Protein AF-A0A9D5X064-F1 (afdb_monomer)

Solvent-accessible surface area (backbone atoms only — not comparable to full-atom values): 4856 Å² total; per-residue (Å²): 110,70,68,61,55,52,28,52,52,44,31,53,53,52,50,52,51,46,57,51,48,37,71,78,38,74,87,59,86,71,92,70,57,73,65,53,42,49,50,55,28,46,52,51,52,50,53,52,49,56,62,72,67,44,90,79,68,49,74,66,55,54,53,47,54,54,50,51,51,56,44,33,76,72,58,35,67,58,57,73,77,62,117

Organism: NCBI:txid28133

Secondary structure (DSSP, 8-state):
-HHHHHHHHHHHHHHHHHHHHHHH-TTS-----HHHHHHHHHHHHHHHHHHHH-SS--HHHHHHHHHHHHHHHHHTHHHHH--

Mean predicted aligned error: 4.61 Å

Foldseek 3Di:
DVLVVQLVVQLVVVLVVLVVVCVVPVPDDSPDDSVVSSVVSNVVSVLVVVVVPDPPDDPVNVVVVVVCVV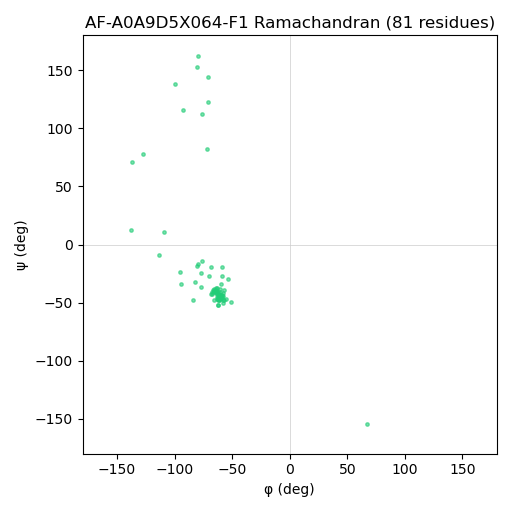QCVVPHCCSVPPD

pLDDT: mean 90.99, std 6.36, range [58.19, 97.81]

Sequence (83 aa):
FFRENFIEEQVAISKEYIDQMQKVYPQIQTKVSSLFFRISSSTWVTIIGEIVSSTEICKEEVKQVLSEYIRYNTAGWRELINP

Radius of gyration: 15.55 Å; Cα contacts (8 Å, |Δi|>4): 33; chains: 1; bounding box: 38×22×38 Å

Structure (mmCIF, N/CA/C/O backbone):
data_AF-A0A9D5X064-F1
#
_entry.id   AF-A0A9D5X064-F1
#
loop_
_atom_site.group_PDB
_atom_site.id
_atom_site.type_symbol
_atom_site.label_atom_id
_atom_site.label_alt_id
_atom_site.label_comp_id
_atom_site.label_asym_id
_atom_site.label_entity_id
_atom_site.label_seq_id
_atom_site.pdbx_PDB_ins_code
_atom_site.Cartn_x
_atom_site.Cartn_y
_atom_site.Cartn_z
_atom_site.occupancy
_atom_site.B_iso_or_equiv
_atom_site.auth_seq_id
_atom_site.auth_comp_id
_atom_site.auth_asym_id
_atom_site.auth_atom_id
_atom_site.pdbx_PDB_model_num
ATOM 1 N N . PHE A 1 1 ? -6.985 10.322 -14.265 1.00 73.88 1 PHE A N 1
ATOM 2 C CA . PHE A 1 1 ? -8.114 9.383 -14.126 1.00 73.88 1 PHE A CA 1
ATOM 3 C C . PHE A 1 1 ? -7.677 8.102 -13.421 1.00 73.88 1 PHE A C 1
ATOM 5 O O . PHE A 1 1 ? -8.103 7.904 -12.299 1.00 73.88 1 PHE A O 1
ATOM 12 N N . PHE A 1 2 ? -6.739 7.319 -13.977 1.00 86.25 2 PHE A N 1
ATOM 13 C CA . PHE A 1 2 ? -6.254 6.069 -13.356 1.00 86.25 2 PHE A CA 1
ATOM 14 C C . PHE A 1 2 ? -5.807 6.209 -11.888 1.00 86.25 2 PHE A C 1
ATOM 16 O O . PHE A 1 2 ? -6.269 5.461 -11.037 1.00 86.25 2 PHE A O 1
ATOM 23 N N . ARG A 1 3 ? -4.957 7.202 -11.584 1.00 92.00 3 ARG A N 1
ATOM 24 C CA . ARG A 1 3 ? -4.420 7.415 -10.230 1.00 92.00 3 ARG A CA 1
ATOM 25 C C . ARG A 1 3 ? -5.512 7.619 -9.175 1.00 92.00 3 ARG A C 1
ATOM 27 O O . ARG A 1 3 ? -5.479 6.958 -8.148 1.00 92.00 3 ARG A O 1
ATOM 34 N N . GLU A 1 4 ? -6.456 8.527 -9.424 1.00 94.62 4 GLU A N 1
ATOM 35 C CA . GLU A 1 4 ? -7.526 8.816 -8.458 1.00 94.62 4 GLU A CA 1
ATOM 36 C C . GLU A 1 4 ? -8.467 7.620 -8.296 1.00 94.62 4 GLU A C 1
ATOM 38 O O . GLU A 1 4 ? -8.750 7.252 -7.163 1.00 94.62 4 GLU A O 1
ATOM 43 N N . ASN A 1 5 ? -8.850 6.942 -9.385 1.00 95.00 5 ASN A N 1
ATOM 44 C CA . ASN A 1 5 ? -9.696 5.746 -9.293 1.00 95.00 5 ASN A CA 1
ATOM 45 C C . ASN A 1 5 ? -9.025 4.644 -8.466 1.00 95.00 5 ASN A C 1
ATOM 47 O O . ASN A 1 5 ? -9.652 4.051 -7.596 1.00 95.00 5 ASN A O 1
ATOM 51 N N . PHE A 1 6 ? -7.730 4.405 -8.691 1.00 93.50 6 PHE A N 1
ATOM 52 C CA . PHE A 1 6 ? -6.991 3.412 -7.919 1.00 93.50 6 PHE A CA 1
ATOM 53 C C . PHE A 1 6 ? -6.914 3.801 -6.436 1.00 93.50 6 PHE A C 1
ATOM 55 O O . PHE A 1 6 ? -7.065 2.950 -5.566 1.00 93.50 6 PHE A O 1
ATOM 62 N N . ILE A 1 7 ? -6.714 5.086 -6.120 1.00 96.62 7 ILE A N 1
ATOM 63 C CA . ILE A 1 7 ? -6.738 5.567 -4.730 1.00 96.62 7 ILE A CA 1
ATOM 64 C C . ILE A 1 7 ? -8.110 5.321 -4.099 1.00 96.62 7 ILE A C 1
ATOM 66 O O . ILE A 1 7 ? -8.175 4.849 -2.968 1.00 96.62 7 ILE A O 1
ATOM 70 N N . GLU A 1 8 ? -9.196 5.628 -4.803 1.00 97.00 8 GLU A N 1
ATOM 71 C CA . GLU A 1 8 ? -10.557 5.415 -4.308 1.00 97.00 8 GLU A CA 1
ATOM 72 C C . GLU A 1 8 ? -10.854 3.931 -4.059 1.00 97.00 8 GLU A C 1
ATOM 74 O O . GLU A 1 8 ? -11.380 3.584 -2.999 1.00 97.00 8 GLU A O 1
ATOM 79 N N . GLU A 1 9 ? -10.441 3.048 -4.971 1.00 96.31 9 GLU A N 1
ATOM 80 C CA . GLU A 1 9 ? -10.543 1.596 -4.799 1.00 96.31 9 GLU A CA 1
ATOM 81 C C . GLU A 1 9 ? -9.749 1.111 -3.578 1.00 96.31 9 GLU A C 1
ATOM 83 O O . GLU A 1 9 ? -10.281 0.379 -2.742 1.00 96.31 9 GLU A O 1
ATOM 88 N N . GLN A 1 10 ? -8.501 1.563 -3.411 1.00 96.62 10 GLN A N 1
ATOM 89 C CA . GLN A 1 10 ? -7.675 1.202 -2.252 1.00 96.62 10 GLN A CA 1
ATOM 90 C C . GLN A 1 10 ? -8.270 1.708 -0.933 1.00 96.62 10 GLN A C 1
ATOM 92 O O . GLN A 1 10 ? -8.237 0.995 0.074 1.00 96.62 10 GLN A O 1
ATOM 97 N N . VAL A 1 11 ? -8.875 2.900 -0.929 1.00 97.81 11 VAL A N 1
ATOM 98 C CA . VAL A 1 11 ? -9.595 3.428 0.237 1.00 97.81 11 VAL A CA 1
ATOM 99 C C . VAL A 1 11 ? -10.793 2.546 0.576 1.00 97.81 11 VAL A C 1
ATOM 101 O O . VAL A 1 11 ? -10.992 2.235 1.752 1.00 97.81 11 VAL A O 1
ATOM 104 N N . ALA A 1 12 ? -11.582 2.140 -0.421 1.00 97.56 12 ALA A N 1
ATOM 105 C CA . ALA A 1 12 ? -12.744 1.281 -0.212 1.00 97.56 12 ALA A CA 1
ATOM 106 C C . ALA A 1 12 ? -12.337 -0.087 0.361 1.00 97.56 12 ALA A C 1
ATOM 108 O O . ALA A 1 12 ? -12.882 -0.507 1.381 1.00 97.56 12 ALA A O 1
ATOM 109 N N . ILE A 1 13 ? -11.320 -0.725 -0.229 1.00 97.19 13 ILE A N 1
ATOM 110 C CA . ILE A 1 13 ? -10.777 -2.012 0.233 1.00 97.19 13 ILE A CA 1
ATOM 111 C C . ILE A 1 13 ? -10.256 -1.901 1.670 1.00 97.19 13 ILE A C 1
ATOM 113 O O . ILE A 1 13 ? -10.568 -2.741 2.514 1.00 97.19 13 ILE A O 1
ATOM 117 N N . SER A 1 14 ? -9.492 -0.849 1.971 1.00 96.06 14 SER A N 1
ATOM 118 C CA . SER A 1 14 ? -8.899 -0.655 3.298 1.00 96.06 14 SER A CA 1
ATOM 119 C C . SER A 1 14 ? -9.955 -0.428 4.379 1.00 96.06 14 SER A C 1
ATOM 121 O O . SER A 1 14 ? -9.815 -0.937 5.489 1.00 96.06 14 SER A O 1
ATOM 123 N N . LYS A 1 15 ? -11.023 0.318 4.069 1.00 96.06 15 LYS A N 1
ATOM 124 C CA . LYS 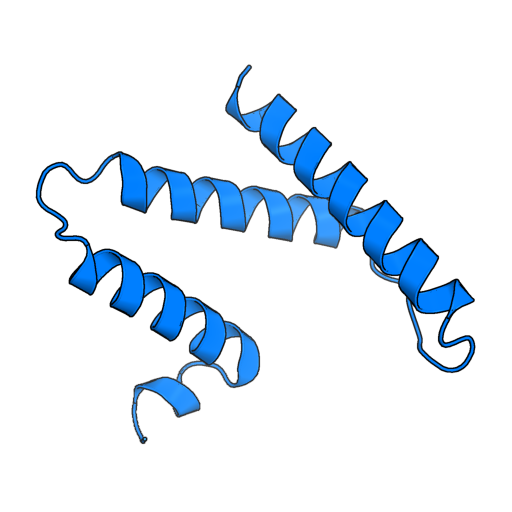A 1 15 ? -12.142 0.532 4.996 1.00 96.06 15 LYS A CA 1
ATOM 125 C C . LYS A 1 15 ? -12.895 -0.764 5.274 1.00 96.06 15 LYS A C 1
ATOM 127 O O . LYS A 1 15 ? -13.081 -1.099 6.438 1.00 96.06 15 LYS A O 1
ATOM 132 N N . GLU A 1 16 ? -13.235 -1.513 4.226 1.00 96.50 16 GLU A N 1
ATOM 133 C CA . GLU A 1 16 ? -13.910 -2.807 4.370 1.00 96.50 16 GLU A CA 1
ATOM 134 C C . GLU A 1 16 ? -13.073 -3.773 5.217 1.00 96.50 16 GLU A C 1
ATOM 136 O O . GLU A 1 16 ? -13.589 -4.401 6.137 1.00 96.50 16 GLU A O 1
ATOM 141 N N . TYR A 1 17 ? -11.760 -3.845 4.976 1.00 95.44 17 TYR A N 1
ATOM 142 C CA . TYR A 1 17 ? -10.863 -4.676 5.777 1.00 95.44 17 TYR A CA 1
ATOM 143 C C . TYR A 1 17 ? -10.912 -4.318 7.270 1.00 95.44 17 TYR A C 1
ATOM 145 O O . TYR A 1 17 ? -11.052 -5.199 8.118 1.00 95.44 17 TYR A O 1
ATOM 153 N N . ILE A 1 18 ? -10.832 -3.028 7.601 1.00 95.25 18 ILE A N 1
ATOM 154 C CA . ILE A 1 18 ? -10.874 -2.551 8.987 1.00 95.25 18 ILE A CA 1
ATOM 155 C C . ILE A 1 18 ? -12.239 -2.828 9.638 1.00 95.25 18 ILE A C 1
ATOM 157 O O . ILE A 1 18 ? -12.284 -3.278 10.787 1.00 95.25 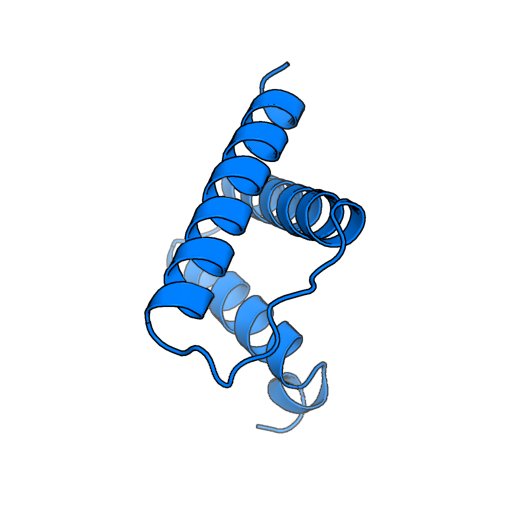18 ILE A O 1
ATOM 161 N N . ASP A 1 19 ? -13.337 -2.654 8.902 1.00 93.31 19 ASP A N 1
ATOM 162 C CA . ASP A 1 19 ? -14.686 -2.963 9.385 1.00 93.31 19 ASP A CA 1
ATOM 163 C C . ASP A 1 19 ? -14.859 -4.463 9.668 1.00 93.31 19 ASP A C 1
ATOM 165 O O . ASP A 1 19 ? -15.448 -4.849 10.681 1.00 93.31 19 ASP A O 1
ATOM 169 N N . GLN A 1 20 ? -14.309 -5.332 8.816 1.00 95.19 20 GLN A N 1
ATOM 170 C CA . GLN A 1 20 ? -14.305 -6.779 9.047 1.00 95.19 20 GLN A CA 1
ATOM 171 C C . GLN A 1 20 ? -13.428 -7.161 10.246 1.00 95.19 20 GLN A C 1
ATOM 173 O O . GLN A 1 20 ? -13.841 -7.973 11.076 1.00 95.19 20 GLN A O 1
ATOM 178 N N . MET A 1 21 ? -12.263 -6.529 10.405 1.00 95.50 21 MET A N 1
ATOM 179 C CA . MET A 1 21 ? -11.391 -6.745 11.563 1.00 95.50 21 MET A CA 1
ATOM 180 C C . MET A 1 21 ? -12.081 -6.387 12.883 1.00 95.50 21 MET A C 1
ATOM 182 O O . MET A 1 21 ? -11.935 -7.127 13.855 1.00 95.50 21 MET A O 1
ATOM 186 N N . GLN A 1 22 ? -12.889 -5.321 12.921 1.00 94.56 22 GLN A N 1
ATOM 187 C CA . GLN A 1 22 ? -13.673 -4.973 14.112 1.00 94.56 22 GLN A CA 1
ATOM 188 C C . GLN A 1 22 ? -14.722 -6.039 14.455 1.00 94.56 22 GLN A C 1
ATOM 190 O O . GLN A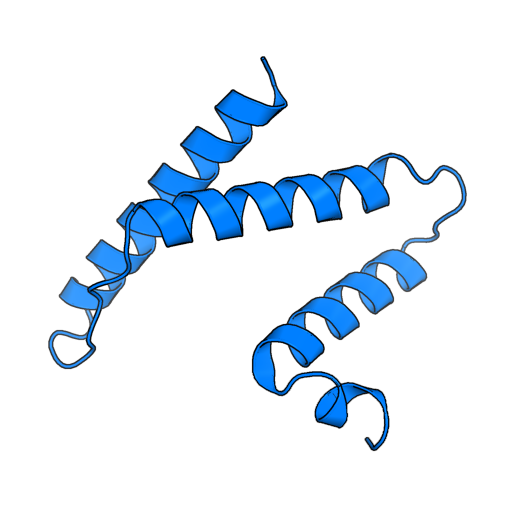 1 22 ? -14.966 -6.302 15.632 1.00 94.56 22 GLN A O 1
ATOM 195 N N . LYS A 1 23 ? -15.357 -6.649 13.444 1.00 94.31 23 LYS A N 1
ATOM 196 C CA . LYS A 1 23 ? -16.357 -7.712 13.655 1.00 94.31 23 LYS A CA 1
ATOM 197 C C . LYS A 1 23 ? -15.721 -8.962 14.262 1.00 94.31 23 LYS A C 1
ATOM 199 O O . LYS A 1 23 ? -16.320 -9.578 15.138 1.00 94.31 23 LYS A O 1
ATOM 204 N N . VAL A 1 24 ? -14.521 -9.326 13.802 1.00 96.88 24 VAL A N 1
ATOM 205 C CA . VAL A 1 24 ? -13.782 -10.505 14.288 1.00 96.88 24 VAL A CA 1
ATOM 206 C C . VAL A 1 24 ? -13.135 -10.244 15.651 1.00 96.88 24 VAL A C 1
ATOM 208 O O 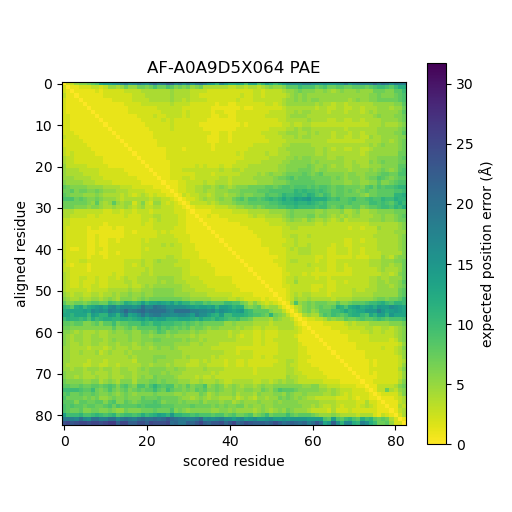. VAL A 1 24 ? -13.111 -11.135 16.499 1.00 96.88 24 VAL A O 1
ATOM 211 N N . TYR A 1 25 ? -12.650 -9.025 15.888 1.00 95.81 25 TYR A N 1
ATOM 212 C CA . TYR A 1 25 ? -11.958 -8.640 17.117 1.00 95.81 25 TYR A CA 1
ATOM 213 C C . TYR A 1 25 ? -12.587 -7.384 17.740 1.00 95.81 25 TYR A C 1
ATOM 215 O O . TYR A 1 25 ? -12.018 -6.299 17.642 1.00 95.81 25 TYR A O 1
ATOM 223 N N . PRO A 1 26 ? -13.734 -7.487 18.436 1.00 92.00 26 PRO A N 1
ATOM 224 C CA . PRO A 1 26 ? -14.451 -6.319 18.961 1.00 92.00 26 PRO A CA 1
ATOM 225 C C . PRO A 1 26 ? -13.647 -5.440 19.934 1.00 92.00 26 PRO A C 1
ATOM 227 O O . PRO A 1 26 ? -14.009 -4.289 20.167 1.00 92.00 26 PRO A O 1
ATOM 230 N N . GLN A 1 27 ? -12.572 -5.976 20.514 1.00 94.81 27 GLN A N 1
ATOM 231 C CA . GLN A 1 27 ? -11.695 -5.300 21.467 1.00 94.81 27 GLN A CA 1
ATOM 232 C C . GLN A 1 27 ? -10.665 -4.356 20.831 1.00 94.81 27 GLN A C 1
ATOM 234 O O . GLN A 1 27 ? -10.070 -3.554 21.550 1.00 94.81 27 GLN A O 1
ATOM 239 N N . ILE A 1 28 ? -10.399 -4.460 19.523 1.00 92.06 28 ILE A N 1
ATOM 240 C CA . ILE A 1 28 ? -9.437 -3.564 18.869 1.00 92.06 28 ILE A CA 1
ATOM 241 C C . ILE A 1 28 ? -10.103 -2.219 18.557 1.00 92.06 28 ILE A C 1
ATOM 243 O O . ILE A 1 28 ? -11.315 -2.128 18.372 1.00 92.06 28 ILE A O 1
ATOM 247 N N . GLN A 1 29 ? -9.302 -1.157 18.503 1.00 88.38 29 GLN A N 1
ATOM 248 C CA . GLN A 1 29 ? -9.763 0.171 18.113 1.00 88.38 29 GLN A CA 1
ATOM 249 C C . GLN A 1 29 ? -9.554 0.365 16.610 1.00 88.38 29 GLN A C 1
ATOM 251 O O . GLN A 1 29 ? -8.421 0.440 16.145 1.00 88.38 29 GLN A O 1
ATOM 256 N N . THR A 1 30 ? -10.643 0.526 15.861 1.00 88.88 30 THR A N 1
ATOM 257 C CA . THR A 1 30 ? -10.620 0.694 14.392 1.00 88.88 30 THR A CA 1
ATOM 258 C C . THR A 1 30 ? -10.968 2.098 13.911 1.00 88.88 30 THR A C 1
ATOM 260 O O . THR A 1 30 ? -11.129 2.326 12.713 1.00 88.88 30 THR A O 1
ATOM 263 N N . LYS A 1 31 ? -11.050 3.086 14.815 1.00 88.88 31 LYS A N 1
ATOM 264 C CA . LYS A 1 31 ? -11.298 4.486 14.431 1.00 88.88 31 LYS A CA 1
ATOM 265 C C . LYS A 1 31 ? -10.069 5.095 13.755 1.00 88.88 31 LYS A C 1
ATOM 267 O O . LYS A 1 31 ? -9.286 5.805 14.380 1.00 88.88 31 LYS A O 1
ATOM 272 N N . VAL A 1 32 ? -9.937 4.828 12.463 1.00 91.88 32 VAL A N 1
ATOM 273 C CA . VAL A 1 32 ? -8.939 5.417 11.571 1.00 91.88 32 VAL A CA 1
ATOM 274 C C . VAL A 1 32 ? -9.601 6.538 10.771 1.00 91.88 32 VAL A C 1
ATOM 276 O O . VAL A 1 32 ? -10.744 6.420 10.327 1.00 91.88 32 VAL A O 1
ATOM 279 N N . SER A 1 33 ? -8.913 7.667 10.603 1.00 94.69 33 SER A N 1
ATOM 280 C CA . SER A 1 33 ? -9.494 8.816 9.906 1.00 94.69 33 SER A CA 1
ATOM 281 C C . SER A 1 33 ? -9.625 8.557 8.399 1.00 94.69 33 SER A C 1
ATOM 283 O O . SER A 1 33 ? -8.758 7.949 7.773 1.00 94.69 33 SER A O 1
ATOM 285 N N . SER A 1 34 ? -10.691 9.074 7.774 1.00 93.50 34 SER A N 1
ATOM 286 C CA . SER A 1 34 ? -10.865 8.965 6.312 1.00 93.50 34 SER A CA 1
ATOM 287 C C . SER A 1 34 ? -9.715 9.610 5.534 1.00 93.50 34 SER A C 1
ATOM 289 O O . SER A 1 34 ? -9.321 9.102 4.485 1.00 93.50 34 SER A O 1
ATOM 291 N N . LEU A 1 35 ? -9.141 10.695 6.065 1.00 95.56 35 LEU A N 1
ATOM 292 C CA . LEU A 1 35 ? -7.969 11.333 5.473 1.00 95.56 35 LEU A CA 1
ATOM 293 C C . LEU A 1 35 ? -6.750 10.403 5.503 1.00 95.56 35 LEU A C 1
ATOM 295 O O . LEU A 1 35 ? -6.025 10.336 4.517 1.00 95.56 35 LEU A O 1
ATOM 299 N N . PHE A 1 36 ? -6.551 9.645 6.584 1.00 95.62 36 PHE A N 1
ATOM 300 C CA . PHE A 1 36 ? -5.447 8.692 6.673 1.00 95.62 36 PHE A CA 1
ATOM 301 C C . PHE A 1 36 ? -5.562 7.571 5.634 1.00 95.62 36 PHE A C 1
ATOM 303 O O . PHE A 1 36 ? -4.570 7.255 4.980 1.00 95.62 36 PHE A O 1
ATOM 310 N N . PHE A 1 37 ? -6.759 7.021 5.402 1.00 96.44 37 PHE A N 1
ATOM 311 C CA . PHE A 1 37 ? -6.967 6.046 4.320 1.00 96.44 37 PHE A CA 1
ATOM 312 C C . PHE A 1 37 ? -6.593 6.620 2.949 1.00 96.44 37 PHE A C 1
ATOM 314 O O . PHE A 1 37 ? -5.942 5.949 2.150 1.00 96.44 37 PHE A O 1
ATOM 321 N N . ARG A 1 38 ? -6.958 7.879 2.676 1.00 96.88 38 ARG A N 1
ATOM 322 C CA . ARG A 1 38 ? -6.608 8.530 1.406 1.00 96.88 38 ARG A CA 1
ATOM 323 C C . ARG A 1 38 ? -5.106 8.792 1.288 1.00 96.88 38 ARG A C 1
ATOM 325 O O . ARG A 1 38 ? -4.537 8.544 0.229 1.00 96.88 38 ARG A O 1
ATOM 332 N N . ILE A 1 39 ? -4.463 9.265 2.360 1.00 96.38 39 ILE A N 1
ATOM 333 C CA . ILE A 1 39 ? -3.012 9.511 2.395 1.00 96.38 39 ILE A CA 1
ATOM 334 C C . ILE A 1 39 ? -2.248 8.202 2.187 1.00 96.38 39 ILE A C 1
ATOM 336 O O . ILE A 1 39 ? -1.413 8.137 1.293 1.00 96.38 39 ILE A O 1
ATOM 340 N N . SER A 1 40 ? -2.560 7.156 2.955 1.00 94.56 40 SER A N 1
ATOM 341 C CA . SER A 1 40 ? -1.908 5.843 2.834 1.00 94.56 40 SER A CA 1
ATOM 342 C C . SER A 1 40 ? -2.067 5.248 1.433 1.00 94.56 40 SER A C 1
ATOM 344 O O . SER A 1 40 ? -1.074 4.854 0.826 1.00 94.56 40 SER A O 1
ATOM 346 N N . SER A 1 4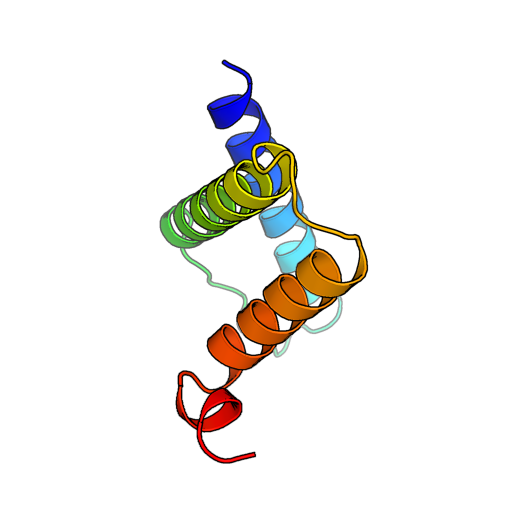1 ? -3.279 5.285 0.872 1.00 95.88 41 SER A N 1
ATOM 347 C CA . SER A 1 41 ? -3.544 4.823 -0.497 1.00 95.88 41 SER A CA 1
ATOM 348 C C . SER A 1 41 ? -2.762 5.631 -1.539 1.00 95.88 41 SER A C 1
ATOM 350 O O . SER A 1 41 ? -2.164 5.063 -2.448 1.00 95.88 41 SER A O 1
ATOM 352 N N . SER A 1 42 ? -2.700 6.958 -1.390 1.00 96.19 42 SER A N 1
ATOM 353 C CA . SER A 1 42 ? -1.912 7.826 -2.274 1.00 96.19 42 SER A CA 1
ATOM 354 C C . SER A 1 42 ? -0.414 7.523 -2.194 1.00 96.19 42 SER A C 1
ATOM 356 O O . SER A 1 42 ? 0.247 7.476 -3.230 1.00 96.19 42 SER A O 1
ATOM 358 N N . THR A 1 43 ? 0.123 7.307 -0.992 1.00 94.06 43 THR A N 1
ATOM 359 C CA . THR A 1 43 ? 1.527 6.926 -0.789 1.00 94.06 43 THR A CA 1
ATOM 360 C C . THR A 1 43 ? 1.832 5.594 -1.466 1.00 94.06 43 THR A C 1
ATOM 362 O O . THR A 1 43 ? 2.823 5.489 -2.184 1.00 94.06 43 THR A O 1
ATOM 365 N N . TRP A 1 44 ? 0.955 4.601 -1.302 1.00 92.56 44 TRP A N 1
ATOM 366 C CA . TRP A 1 44 ? 1.114 3.288 -1.923 1.00 92.56 44 TRP A CA 1
ATOM 367 C C . TRP A 1 44 ? 1.130 3.360 -3.453 1.00 92.56 44 TRP A C 1
ATOM 369 O O . TRP A 1 44 ? 2.000 2.777 -4.098 1.00 92.56 44 TRP A O 1
ATOM 379 N N . VAL A 1 45 ? 0.227 4.149 -4.039 1.00 93.38 45 VAL A N 1
ATOM 380 C CA . VAL A 1 45 ? 0.195 4.383 -5.490 1.00 93.38 45 VAL A CA 1
ATOM 381 C C . VAL A 1 45 ? 1.464 5.049 -5.993 1.00 93.38 45 VAL A C 1
ATOM 383 O O . VAL A 1 45 ? 1.968 4.666 -7.045 1.00 93.38 45 VAL A O 1
ATOM 386 N N . THR A 1 46 ? 1.991 6.027 -5.257 1.00 93.00 46 THR A N 1
ATOM 387 C CA . THR A 1 46 ? 3.262 6.662 -5.613 1.00 93.00 46 THR A CA 1
ATOM 388 C C . THR A 1 46 ? 4.398 5.639 -5.610 1.00 93.00 46 THR A C 1
ATOM 390 O O . THR A 1 46 ? 5.125 5.560 -6.590 1.00 93.00 46 THR A O 1
ATOM 393 N N . ILE A 1 47 ? 4.506 4.796 -4.577 1.00 90.62 47 ILE A N 1
ATOM 394 C CA . ILE A 1 47 ? 5.556 3.766 -4.482 1.00 90.62 47 ILE A CA 1
ATOM 395 C C . ILE A 1 47 ? 5.468 2.766 -5.634 1.00 90.62 47 ILE A C 1
ATOM 397 O O . ILE A 1 47 ? 6.472 2.492 -6.286 1.00 90.62 47 ILE A O 1
ATOM 401 N N 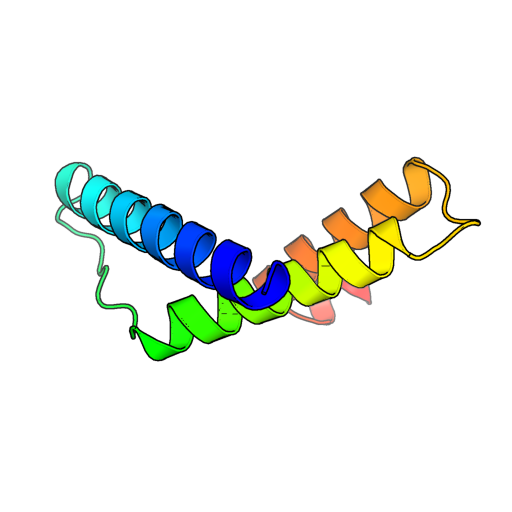. ILE A 1 48 ? 4.270 2.242 -5.916 1.00 89.81 48 ILE A N 1
ATOM 402 C CA . ILE A 1 48 ? 4.069 1.349 -7.063 1.00 89.81 48 ILE A CA 1
ATOM 403 C C . ILE A 1 48 ? 4.462 2.065 -8.355 1.00 89.81 48 ILE A C 1
ATOM 405 O O . ILE A 1 48 ? 5.139 1.464 -9.182 1.00 89.81 48 ILE A O 1
ATOM 409 N N . GLY A 1 49 ? 4.067 3.332 -8.510 1.00 90.44 49 GLY A N 1
ATOM 410 C CA . GLY A 1 49 ? 4.406 4.173 -9.655 1.00 90.44 49 GLY A CA 1
ATOM 411 C C . GLY A 1 49 ? 5.911 4.271 -9.901 1.00 90.44 49 GLY A C 1
ATOM 412 O O . GLY A 1 49 ? 6.346 4.066 -11.032 1.00 90.44 49 GLY A O 1
ATOM 413 N N . GLU A 1 50 ? 6.699 4.512 -8.853 1.00 89.56 50 GLU A N 1
ATOM 414 C CA . GLU A 1 50 ? 8.167 4.539 -8.932 1.00 89.56 50 GLU A CA 1
ATOM 415 C C . GLU A 1 50 ? 8.735 3.174 -9.347 1.00 89.56 50 GLU A C 1
ATOM 417 O O . GLU A 1 50 ? 9.568 3.090 -10.249 1.00 89.56 50 GLU A O 1
ATOM 422 N N . ILE A 1 51 ? 8.232 2.087 -8.751 1.00 89.25 51 ILE A N 1
ATOM 423 C CA . ILE A 1 51 ? 8.684 0.721 -9.053 1.00 89.25 51 ILE A CA 1
ATOM 424 C C . ILE A 1 51 ? 8.421 0.361 -10.520 1.00 89.25 51 ILE A C 1
ATOM 426 O O . ILE A 1 51 ? 9.310 -0.159 -11.188 1.00 89.25 51 ILE A O 1
ATOM 430 N N . VAL A 1 52 ? 7.213 0.619 -11.031 1.00 87.81 52 VAL A N 1
ATOM 431 C CA . VAL A 1 52 ? 6.839 0.230 -12.404 1.00 87.81 52 VAL A CA 1
ATOM 432 C C . VAL A 1 52 ? 7.425 1.146 -13.473 1.00 87.81 52 VAL A C 1
ATOM 434 O O . VAL A 1 52 ? 7.557 0.721 -14.618 1.00 87.81 52 VAL A O 1
ATOM 437 N N . SER A 1 53 ? 7.753 2.394 -13.127 1.00 87.19 53 SER A N 1
ATOM 438 C CA . SER A 1 53 ? 8.347 3.350 -14.072 1.00 87.19 53 SER A CA 1
ATOM 439 C C . SER A 1 53 ? 9.848 3.139 -14.247 1.00 87.19 53 SER A C 1
ATOM 441 O O . SER A 1 53 ? 10.420 3.610 -15.229 1.00 87.19 53 SER A O 1
ATOM 443 N N . SER A 1 54 ? 10.494 2.435 -13.317 1.00 83.38 54 SER A N 1
ATOM 444 C CA . SER A 1 54 ? 11.914 2.137 -13.417 1.00 83.38 54 SER A CA 1
ATOM 445 C C . SER A 1 54 ? 12.172 1.019 -14.424 1.00 83.38 54 SER A C 1
ATOM 447 O O . SER A 1 54 ? 11.807 -0.138 -14.219 1.00 83.38 54 SER A O 1
ATOM 449 N N . THR A 1 55 ? 12.824 1.364 -15.532 1.00 75.44 55 THR A N 1
ATOM 450 C CA . THR A 1 55 ? 13.127 0.441 -16.634 1.00 75.44 55 THR A CA 1
ATOM 451 C C . THR A 1 55 ? 14.282 -0.516 -16.337 1.00 75.44 55 THR A C 1
ATOM 453 O O . THR A 1 55 ? 14.470 -1.480 -17.075 1.00 75.44 55 THR A O 1
ATOM 456 N N . GLU A 1 56 ? 15.063 -0.252 -15.285 1.00 79.88 56 GLU A N 1
ATOM 457 C CA . GLU A 1 56 ? 16.315 -0.962 -14.977 1.00 79.88 56 GLU A CA 1
ATOM 458 C C . GLU A 1 56 ? 16.248 -1.796 -13.691 1.00 79.88 56 GLU A C 1
ATOM 460 O O . GLU A 1 56 ? 17.151 -2.589 -13.434 1.00 79.88 56 GLU A O 1
ATOM 465 N N . ILE A 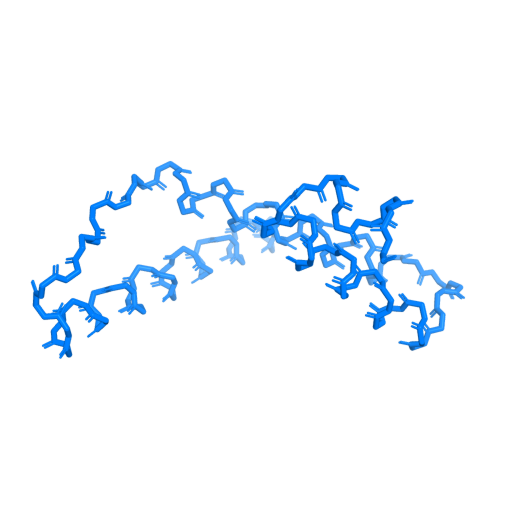1 57 ? 15.177 -1.662 -12.902 1.00 79.69 57 ILE A N 1
ATOM 466 C CA . ILE A 1 57 ? 15.051 -2.377 -11.633 1.00 79.69 57 ILE A CA 1
ATOM 467 C C . ILE A 1 57 ? 14.813 -3.868 -11.884 1.00 79.69 57 ILE A C 1
ATOM 469 O O . ILE A 1 57 ? 13.840 -4.283 -12.524 1.00 79.69 57 ILE A O 1
ATOM 473 N N . CYS A 1 58 ? 15.690 -4.701 -11.328 1.00 84.69 58 CYS A N 1
ATOM 474 C CA . CYS A 1 58 ? 15.491 -6.143 -11.346 1.00 84.69 58 CYS A CA 1
ATOM 475 C C . CYS A 1 58 ? 14.492 -6.574 -10.257 1.00 84.69 58 CYS A C 1
ATOM 477 O O . CYS A 1 58 ? 14.236 -5.864 -9.284 1.00 84.69 58 CYS A O 1
ATOM 479 N N . LYS A 1 59 ? 13.934 -7.786 -10.381 1.00 85.75 59 LYS A N 1
ATOM 480 C CA . LYS A 1 59 ? 12.965 -8.319 -9.401 1.00 85.75 59 LYS A CA 1
ATOM 481 C C . LYS A 1 59 ? 13.484 -8.287 -7.961 1.00 85.75 59 LYS A C 1
ATOM 483 O O . LYS A 1 59 ? 12.684 -8.144 -7.038 1.00 85.75 59 LYS A O 1
ATOM 488 N N . GLU A 1 60 ? 14.795 -8.404 -7.769 1.00 88.62 60 GLU A N 1
ATOM 489 C CA . GLU A 1 60 ? 15.363 -8.544 -6.429 1.00 88.62 60 GLU A CA 1
ATOM 490 C C . GLU A 1 60 ? 15.503 -7.185 -5.747 1.00 88.62 60 GLU A C 1
ATOM 492 O O . GLU A 1 60 ? 15.237 -7.077 -4.553 1.00 88.62 60 GLU A O 1
ATOM 497 N N . GLU A 1 61 ? 15.756 -6.133 -6.521 1.00 89.56 61 GLU A N 1
ATOM 498 C CA . GLU A 1 61 ? 15.666 -4.749 -6.057 1.00 89.56 61 GLU A CA 1
ATOM 499 C C . GLU A 1 61 ? 14.220 -4.360 -5.723 1.00 89.56 61 GLU A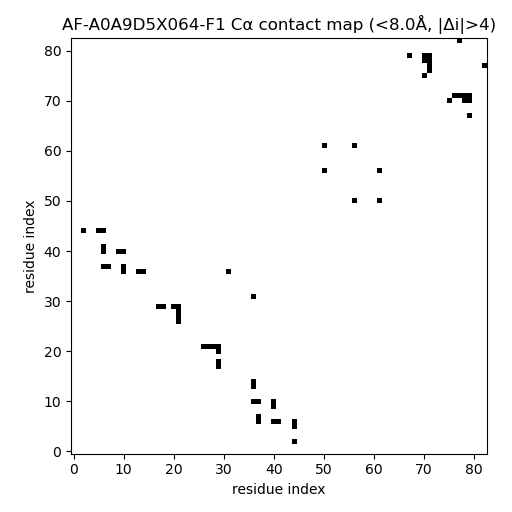 C 1
ATOM 501 O O . GLU A 1 61 ? 13.991 -3.740 -4.688 1.00 89.56 61 GLU A O 1
ATOM 506 N N . VAL A 1 62 ? 13.215 -4.794 -6.504 1.00 91.31 62 VAL A N 1
ATOM 507 C CA . VAL A 1 62 ? 11.796 -4.583 -6.131 1.00 91.31 62 VAL A CA 1
ATOM 508 C C . VAL A 1 62 ? 11.494 -5.210 -4.772 1.00 91.31 62 VAL A C 1
ATOM 510 O O . VAL A 1 62 ? 10.883 -4.578 -3.909 1.00 91.31 62 VAL A O 1
ATOM 513 N N . LYS A 1 63 ? 11.920 -6.463 -4.564 1.00 90.69 63 LYS A N 1
ATOM 514 C CA . LYS A 1 63 ? 11.735 -7.150 -3.278 1.00 90.69 63 LYS A CA 1
ATOM 515 C C . LYS A 1 63 ? 12.443 -6.409 -2.148 1.00 90.69 63 LYS A C 1
ATOM 517 O O . LYS A 1 63 ? 11.872 -6.298 -1.064 1.00 90.69 63 LYS A O 1
ATOM 522 N N . GLN A 1 64 ? 13.651 -5.906 -2.396 1.00 91.75 64 GLN A N 1
ATOM 523 C CA . GLN A 1 64 ? 14.405 -5.134 -1.417 1.00 91.75 64 GLN A CA 1
ATOM 524 C C . GLN A 1 64 ? 13.667 -3.844 -1.037 1.00 91.75 64 GLN A C 1
ATOM 526 O O . GLN A 1 64 ? 13.394 -3.652 0.144 1.00 91.75 64 GLN A O 1
ATOM 531 N N . VAL A 1 65 ? 13.244 -3.031 -2.010 1.00 91.25 65 VAL A N 1
ATOM 532 C CA . VAL A 1 65 ? 12.511 -1.773 -1.772 1.00 91.25 65 VAL A CA 1
ATOM 533 C C . VAL A 1 65 ? 11.223 -2.013 -0.982 1.00 91.25 65 VAL A C 1
ATOM 535 O O . VAL A 1 65 ? 10.926 -1.292 -0.030 1.00 91.25 65 VAL A O 1
ATOM 538 N N . LEU A 1 66 ? 10.454 -3.050 -1.332 1.00 91.25 66 LEU A N 1
ATOM 539 C CA . LEU A 1 66 ? 9.226 -3.387 -0.608 1.00 91.25 66 LEU A CA 1
ATOM 540 C C . LEU A 1 66 ? 9.509 -3.848 0.829 1.00 91.25 66 LEU A C 1
ATOM 542 O O . LEU A 1 66 ? 8.795 -3.452 1.751 1.00 91.25 66 LEU A O 1
ATOM 546 N N . SER A 1 67 ? 10.555 -4.652 1.029 1.00 91.94 67 SER A N 1
ATOM 547 C CA . SER A 1 67 ? 10.993 -5.084 2.360 1.00 91.94 67 SER A CA 1
ATOM 548 C C . SER A 1 67 ? 11.424 -3.893 3.220 1.00 91.94 67 SER A C 1
ATOM 550 O O . SER A 1 67 ? 10.967 -3.745 4.355 1.00 91.94 67 SER A O 1
ATOM 552 N N . GLU A 1 68 ? 12.241 -2.996 2.664 1.00 92.31 68 GLU A N 1
ATOM 553 C CA . GLU A 1 68 ? 12.697 -1.774 3.327 1.00 92.31 68 GLU A CA 1
ATOM 554 C C . GLU A 1 68 ? 11.523 -0.864 3.689 1.00 92.31 68 GLU A C 1
ATOM 556 O O . GLU A 1 68 ? 11.447 -0.388 4.820 1.00 92.31 68 GLU A O 1
ATOM 561 N N . TYR A 1 69 ? 10.559 -0.688 2.781 1.00 91.75 69 TYR A N 1
ATOM 562 C CA . TYR A 1 69 ? 9.356 0.098 3.039 1.00 91.75 69 TYR A CA 1
ATOM 563 C C . TYR A 1 69 ? 8.528 -0.467 4.203 1.00 91.75 69 TYR A C 1
ATOM 565 O O . TYR A 1 69 ? 8.128 0.284 5.096 1.00 91.75 69 TYR A O 1
ATOM 573 N N . ILE A 1 70 ? 8.288 -1.781 4.244 1.00 90.31 70 ILE A N 1
ATOM 574 C CA . ILE A 1 70 ? 7.523 -2.423 5.329 1.00 90.31 70 ILE A CA 1
ATOM 575 C C . ILE A 1 70 ? 8.247 -2.264 6.674 1.00 90.31 70 ILE A C 1
ATOM 577 O O . ILE A 1 70 ? 7.642 -1.866 7.676 1.00 90.31 70 ILE A O 1
ATOM 581 N N . ARG A 1 71 ? 9.557 -2.529 6.692 1.00 91.75 71 ARG A N 1
ATOM 582 C CA . ARG A 1 71 ? 10.406 -2.396 7.885 1.00 91.75 71 ARG A CA 1
ATOM 583 C C . ARG A 1 71 ? 10.445 -0.955 8.391 1.00 91.75 71 ARG A C 1
ATOM 585 O O . ARG A 1 71 ? 10.227 -0.705 9.578 1.00 91.75 71 ARG A O 1
ATOM 592 N N . TYR A 1 72 ? 10.606 -0.001 7.476 1.00 91.88 72 TYR A N 1
ATOM 593 C CA . TYR A 1 72 ? 10.573 1.425 7.773 1.00 91.88 72 TYR A CA 1
ATOM 594 C C . TYR A 1 72 ? 9.241 1.867 8.389 1.00 91.88 72 TYR A C 1
ATOM 596 O O . TYR A 1 72 ? 9.238 2.586 9.382 1.00 91.88 72 TYR A O 1
ATOM 604 N N . ASN A 1 73 ? 8.095 1.419 7.870 1.00 89.06 73 ASN A N 1
ATOM 605 C CA . ASN A 1 73 ? 6.797 1.795 8.449 1.00 89.06 73 ASN A CA 1
ATOM 606 C C . ASN A 1 73 ? 6.557 1.197 9.844 1.00 89.06 73 ASN A C 1
ATOM 608 O O . ASN A 1 73 ? 5.716 1.702 10.584 1.00 89.06 73 ASN A O 1
ATOM 612 N N . THR A 1 74 ? 7.290 0.146 10.215 1.00 87.00 74 THR A N 1
ATOM 613 C CA . THR A 1 74 ? 7.132 -0.524 11.511 1.00 87.00 74 THR A CA 1
ATOM 614 C C . THR A 1 74 ? 7.926 0.172 12.618 1.00 87.00 74 THR A C 1
ATOM 616 O O . THR A 1 74 ? 7.387 0.426 13.693 1.00 87.00 74 THR A O 1
ATOM 619 N N . ALA A 1 75 ? 9.202 0.490 12.373 1.00 89.50 75 ALA A N 1
ATOM 620 C CA . ALA A 1 75 ? 10.104 1.031 13.400 1.00 89.50 75 ALA A CA 1
ATOM 621 C C . ALA A 1 75 ? 11.005 2.182 12.905 1.00 89.50 75 ALA A C 1
ATOM 623 O O . ALA A 1 75 ? 11.938 2.610 13.593 1.00 89.50 75 ALA A O 1
ATOM 624 N N . GLY A 1 76 ? 10.705 2.729 11.727 1.00 90.12 76 GLY A N 1
ATOM 625 C CA . GLY A 1 76 ? 11.442 3.827 11.114 1.00 90.12 76 GLY A CA 1
ATOM 626 C C . GLY A 1 76 ? 12.853 3.429 10.694 1.00 90.12 76 GLY A C 1
ATOM 627 O O . GLY A 1 76 ? 13.175 2.265 10.467 1.00 90.12 76 GLY A O 1
ATOM 628 N N . TRP A 1 77 ? 13.730 4.430 10.631 1.00 91.00 77 TRP A N 1
ATOM 629 C CA . TRP A 1 77 ? 15.131 4.269 10.237 1.00 91.00 77 TRP A CA 1
ATOM 630 C C . TRP A 1 77 ? 15.930 3.310 11.121 1.00 91.00 77 TRP A C 1
ATOM 632 O O . TRP A 1 77 ? 16.890 2.709 10.645 1.00 91.00 77 TRP A O 1
ATOM 642 N N . ARG A 1 78 ? 15.538 3.143 12.392 1.00 90.31 78 ARG A N 1
ATOM 643 C CA . ARG A 1 78 ? 16.237 2.252 13.329 1.00 90.31 78 ARG A CA 1
ATOM 644 C C . ARG A 1 78 ? 16.306 0.822 12.797 1.00 90.31 78 ARG A C 1
ATOM 646 O O . ARG A 1 78 ? 17.340 0.185 12.938 1.00 90.31 78 ARG A O 1
ATOM 653 N N . GLU A 1 79 ? 15.234 0.368 12.161 1.00 89.06 79 GLU A N 1
ATOM 654 C CA . GLU A 1 79 ? 15.130 -0.979 11.606 1.00 89.06 79 GLU A CA 1
ATOM 655 C C . GLU A 1 79 ? 16.042 -1.185 10.386 1.00 89.06 79 GLU A C 1
ATOM 657 O O . GLU A 1 79 ? 16.478 -2.298 10.113 1.00 89.06 79 GLU A O 1
ATOM 662 N N . LEU A 1 80 ? 16.362 -0.121 9.647 1.00 88.00 80 LEU A N 1
ATOM 663 C CA . LEU A 1 80 ? 17.157 -0.214 8.420 1.00 88.00 80 LEU A CA 1
ATOM 664 C C . LEU A 1 80 ? 18.656 0.018 8.644 1.00 88.00 80 LEU A C 1
ATOM 666 O O . LEU A 1 80 ? 19.471 -0.570 7.941 1.00 88.00 80 LEU A O 1
ATOM 670 N N . ILE A 1 81 ? 19.020 0.885 9.592 1.00 87.06 81 ILE A N 1
ATOM 671 C CA . ILE A 1 81 ? 20.396 1.395 9.739 1.00 87.06 81 ILE A CA 1
ATOM 672 C C . ILE A 1 81 ? 21.215 0.591 10.760 1.00 87.06 81 ILE A C 1
ATOM 674 O O . ILE A 1 81 ? 22.441 0.582 10.684 1.00 87.06 81 ILE A O 1
ATOM 678 N N . ASN A 1 82 ? 20.569 -0.093 11.705 1.00 69.94 82 ASN A N 1
ATOM 679 C CA . ASN A 1 82 ? 21.257 -0.888 12.723 1.00 69.94 82 ASN A CA 1
ATOM 680 C C . ASN A 1 82 ? 20.556 -2.245 12.924 1.00 69.94 82 ASN A C 1
ATOM 682 O O . ASN A 1 82 ? 19.863 -2.404 13.934 1.00 69.94 82 ASN A O 1
ATOM 686 N N . PRO A 1 83 ? 20.661 -3.156 11.935 1.00 58.19 83 PRO A N 1
ATOM 687 C CA . PRO A 1 83 ? 20.020 -4.468 11.979 1.00 58.19 83 PRO A CA 1
ATOM 688 C C . PRO A 1 83 ? 20.594 -5.376 13.074 1.00 58.19 83 PRO A C 1
ATOM 690 O O . PRO A 1 83 ? 21.813 -5.293 13.352 1.00 58.19 83 PRO A O 1
#

Nearest PDB structures (foldseek):
  2w72-assembly1_A  TM=5.232E-01  e=9.226E+00  Homo sapiens